Protein AF-A0A7Y9N3B3-F1 (afdb_monomer_lite)

Foldseek 3Di:
DDDDDDDDPVVQVVLCVVCVVVVHDSVVSVVVVVVVVVVVVLVVVLVVVVVPDDPVVQDDDDDQFPQGPSRCVSPVWKGWHWDKDLDDPPDLLFQWQADQQLDPHTITTNLVDTDMDTPVVVPGGNGDGDPVSVVSSVVSNCVVVVD

Sequence (147 aa):
MTTTIKVSDDLRDRLKEQAARDGLTLGAHLAHLADAEDRRRRLQSLKHAIERTAAADKQSHAAEAVASAGYLDAVTTLAIVLPITTTDRGWPNHVVVDGPSGLDRPSWIMTEQPRTLSRDRLTGTAGEVTEECLASVRVWLGDFLEL

Structure (mmCIF, N/CA/C/O backbone):
data_AF-A0A7Y9N3B3-F1
#
_entry.id   AF-A0A7Y9N3B3-F1
#
loop_
_atom_site.group_PDB
_atom_site.id
_atom_site.type_symbol
_atom_site.label_atom_id
_atom_site.label_alt_id
_atom_site.label_comp_id
_atom_site.label_asym_id
_atom_site.label_entity_id
_atom_site.label_seq_id
_atom_site.pdbx_PDB_ins_code
_atom_site.Cartn_x
_atom_site.Cartn_y
_atom_site.Cartn_z
_atom_site.occupancy
_atom_site.B_iso_or_equiv
_atom_site.auth_seq_id
_atom_site.auth_comp_id
_atom_site.auth_asym_id
_atom_site.auth_atom_id
_atom_site.pdbx_PDB_model_num
ATOM 1 N N . MET A 1 1 ? -11.326 -24.609 -27.298 1.00 55.56 1 MET A N 1
ATOM 2 C CA .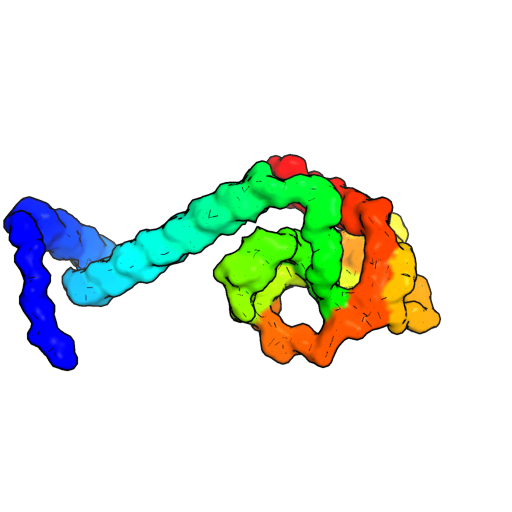 MET A 1 1 ? -11.661 -24.372 -28.720 1.00 55.56 1 MET A CA 1
ATOM 3 C C . MET A 1 1 ? -10.549 -23.543 -29.336 1.00 55.56 1 MET A C 1
ATOM 5 O O . MET A 1 1 ? -10.061 -22.652 -28.655 1.00 55.56 1 MET A O 1
ATOM 9 N N . THR A 1 2 ? -10.136 -23.835 -30.569 1.00 73.94 2 THR A N 1
ATOM 10 C CA . THR A 1 2 ? -9.068 -23.090 -31.259 1.00 73.94 2 THR A CA 1
ATOM 11 C C . THR A 1 2 ? -9.698 -22.192 -32.315 1.00 73.94 2 THR A C 1
ATOM 13 O O . THR A 1 2 ? -10.430 -22.680 -33.172 1.00 73.94 2 THR A O 1
ATOM 16 N N . THR A 1 3 ? -9.432 -20.891 -32.248 1.00 79.50 3 THR A N 1
ATOM 17 C CA . THR A 1 3 ? -9.964 -19.883 -33.176 1.00 79.50 3 THR A CA 1
ATOM 18 C C . THR A 1 3 ? -8.822 -19.209 -33.932 1.00 79.50 3 THR A C 1
ATOM 20 O O . THR A 1 3 ? -7.788 -18.895 -33.345 1.00 79.50 3 THR A O 1
ATOM 23 N N . THR A 1 4 ? -8.987 -18.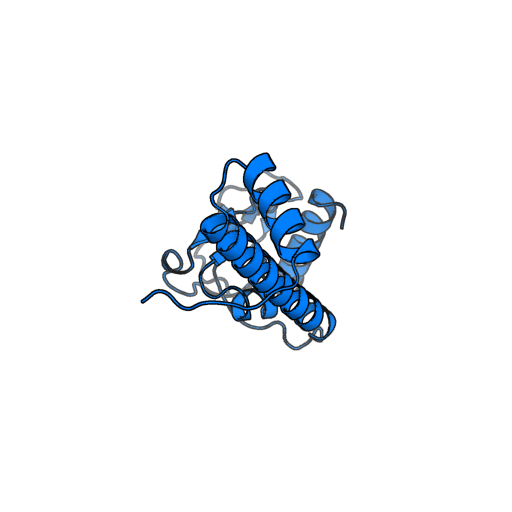984 -35.236 1.00 87.69 4 THR A N 1
ATOM 24 C CA . THR A 1 4 ? -7.969 -18.333 -36.075 1.00 87.69 4 THR A CA 1
ATOM 25 C C . THR A 1 4 ? -8.075 -16.812 -35.979 1.00 87.69 4 THR A C 1
ATOM 27 O O . THR A 1 4 ? -9.143 -16.251 -36.204 1.00 87.69 4 THR A O 1
ATOM 30 N N . ILE A 1 5 ? -6.952 -16.143 -35.710 1.00 86.69 5 ILE A N 1
ATOM 31 C CA . ILE A 1 5 ? -6.828 -14.679 -35.731 1.00 86.69 5 ILE A CA 1
ATOM 32 C C . ILE A 1 5 ? -6.071 -14.281 -37.003 1.00 86.69 5 ILE A C 1
ATOM 34 O O . ILE A 1 5 ? -5.024 -14.853 -37.310 1.00 86.69 5 ILE A O 1
ATOM 38 N N . LYS A 1 6 ? -6.598 -13.316 -37.764 1.00 93.88 6 LYS A N 1
ATOM 39 C CA . LYS A 1 6 ? -5.932 -12.759 -38.951 1.00 93.88 6 LYS A CA 1
ATOM 40 C C . LYS A 1 6 ? -5.016 -11.603 -38.545 1.00 93.88 6 LYS A C 1
ATOM 42 O O . LYS A 1 6 ? -5.461 -10.664 -37.898 1.00 93.88 6 LYS A O 1
ATOM 47 N N . VAL A 1 7 ? -3.761 -11.664 -38.974 1.00 94.44 7 VAL A N 1
ATOM 48 C CA . VAL A 1 7 ? -2.750 -10.604 -38.840 1.00 94.44 7 VAL A CA 1
ATOM 49 C C . VAL A 1 7 ? -1.962 -10.498 -40.147 1.00 94.44 7 VAL A C 1
ATOM 51 O O . VAL A 1 7 ? -2.037 -11.411 -40.972 1.00 94.44 7 VAL A O 1
ATOM 54 N N . SER A 1 8 ? -1.220 -9.406 -40.347 1.00 97.38 8 SER A N 1
ATOM 55 C CA . SER A 1 8 ? -0.269 -9.314 -41.460 1.00 97.38 8 SER A CA 1
ATOM 56 C C . SER A 1 8 ? 0.890 -10.298 -41.276 1.00 97.38 8 SER A C 1
ATOM 58 O O . SER A 1 8 ? 1.212 -10.687 -40.148 1.00 97.38 8 SER A O 1
ATOM 60 N N . ASP A 1 9 ? 1.528 -10.683 -42.382 1.00 96.19 9 ASP A N 1
ATOM 61 C CA . ASP A 1 9 ? 2.709 -11.550 -42.345 1.00 96.19 9 ASP A CA 1
ATOM 62 C C . ASP A 1 9 ? 3.842 -10.905 -41.532 1.00 96.19 9 ASP A C 1
ATOM 64 O O . ASP A 1 9 ? 4.363 -11.543 -40.620 1.00 96.19 9 ASP A O 1
ATOM 68 N N . ASP A 1 10 ? 4.097 -9.607 -41.730 1.00 97.06 10 ASP A N 1
ATOM 69 C CA . ASP A 1 10 ? 5.094 -8.846 -40.963 1.00 97.06 10 ASP A CA 1
ATOM 70 C C . ASP A 1 10 ? 4.847 -8.896 -39.448 1.00 97.06 10 ASP A C 1
ATOM 72 O O . ASP A 1 10 ? 5.773 -9.078 -38.653 1.00 97.06 10 ASP A O 1
ATOM 76 N N . LEU A 1 11 ? 3.585 -8.747 -39.020 1.00 96.06 11 LEU A N 1
ATOM 77 C CA . LEU A 1 11 ? 3.238 -8.796 -37.601 1.00 96.06 11 LEU A CA 1
ATOM 78 C C . LEU A 1 11 ? 3.426 -10.210 -37.046 1.00 96.06 11 LEU A C 1
ATOM 80 O O . LEU A 1 11 ? 3.981 -10.370 -35.959 1.00 96.06 11 LEU A O 1
ATOM 84 N N . ARG A 1 12 ? 2.996 -11.238 -37.786 1.00 95.25 12 ARG A N 1
ATOM 85 C CA . ARG A 1 12 ? 3.188 -12.638 -37.387 1.00 95.25 12 ARG A CA 1
ATOM 86 C C . ARG A 1 12 ? 4.669 -12.964 -37.222 1.00 95.25 12 ARG A C 1
ATOM 88 O O . ARG A 1 12 ? 5.034 -13.611 -36.243 1.00 95.25 12 ARG A O 1
ATOM 95 N N . ASP A 1 13 ? 5.499 -12.546 -38.166 1.00 97.06 13 ASP A N 1
ATOM 96 C CA . ASP A 1 13 ? 6.912 -12.911 -38.191 1.00 97.06 13 ASP A CA 1
ATOM 97 C C . ASP A 1 13 ? 7.672 -12.192 -37.070 1.00 97.06 13 ASP A C 1
ATOM 99 O O . ASP A 1 13 ? 8.392 -12.835 -36.304 1.00 97.06 13 ASP A O 1
ATOM 103 N N . ARG A 1 14 ? 7.361 -10.914 -36.822 1.00 97.56 14 ARG A N 1
ATOM 104 C CA . ARG A 1 14 ? 7.857 -10.189 -35.645 1.00 97.56 14 ARG A CA 1
AT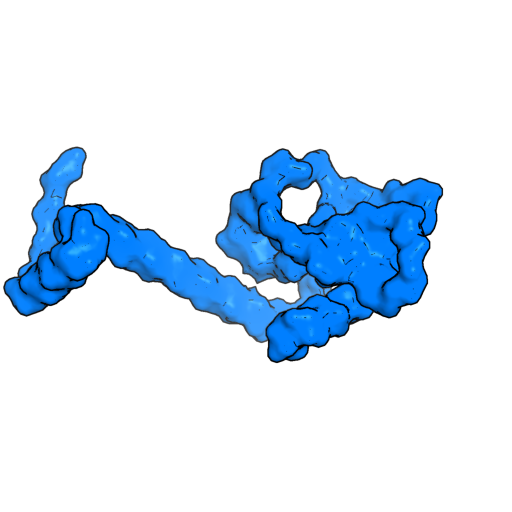OM 105 C C . ARG A 1 14 ? 7.429 -10.836 -34.323 1.00 97.56 14 ARG A C 1
ATOM 107 O O . ARG A 1 14 ? 8.235 -10.919 -33.399 1.00 97.56 14 ARG A O 1
ATOM 114 N N . LEU A 1 15 ? 6.181 -11.297 -34.203 1.00 96.00 15 LEU A N 1
ATOM 115 C CA . LEU A 1 15 ? 5.702 -11.986 -32.996 1.00 96.00 15 LEU A CA 1
ATOM 116 C C . LEU A 1 15 ? 6.395 -13.339 -32.790 1.00 96.00 15 LEU A C 1
ATOM 118 O O . LEU A 1 15 ? 6.680 -13.708 -31.653 1.00 96.00 15 LEU A O 1
ATOM 122 N N . LYS A 1 16 ? 6.696 -14.070 -33.870 1.00 95.81 16 LYS A N 1
ATOM 123 C CA . LYS A 1 16 ? 7.473 -15.316 -33.805 1.00 95.81 16 LYS A CA 1
ATOM 124 C C . LYS A 1 16 ? 8.903 -15.070 -33.348 1.00 95.81 16 LYS A C 1
ATOM 126 O O . LYS A 1 16 ? 9.395 -15.825 -32.517 1.00 95.81 16 LYS A O 1
ATOM 131 N N . GLU A 1 17 ? 9.555 -14.027 -33.855 1.00 97.56 17 GLU A N 1
ATOM 132 C CA . GLU A 1 17 ? 10.897 -13.663 -33.398 1.00 97.56 17 GLU A CA 1
ATOM 133 C C . GLU A 1 17 ? 10.913 -13.301 -31.913 1.00 97.56 17 GLU A C 1
ATOM 135 O O . GLU A 1 17 ? 11.803 -13.739 -31.193 1.00 97.56 17 GLU A O 1
ATOM 140 N N . GLN A 1 18 ? 9.933 -12.524 -31.441 1.00 97.06 18 GLN A N 1
ATOM 141 C CA . GLN A 1 18 ? 9.816 -12.201 -30.018 1.00 97.06 18 GLN A CA 1
ATOM 142 C C . GLN A 1 18 ? 9.614 -13.466 -29.174 1.00 97.06 18 GLN A C 1
ATOM 144 O O . GLN A 1 18 ? 10.374 -13.695 -28.240 1.00 97.06 18 GLN A O 1
ATOM 149 N N . ALA A 1 19 ? 8.675 -14.332 -29.566 1.00 95.81 19 ALA A N 1
ATOM 150 C CA . ALA A 1 19 ? 8.430 -15.594 -28.873 1.00 95.81 19 ALA A CA 1
ATOM 151 C C . ALA A 1 19 ? 9.694 -16.472 -28.812 1.00 95.81 19 ALA A C 1
ATOM 153 O O . ALA A 1 19 ? 9.997 -17.046 -27.771 1.00 95.81 19 ALA A O 1
ATOM 154 N N . ALA A 1 20 ? 10.467 -16.534 -29.903 1.00 96.19 20 ALA A N 1
ATOM 155 C CA . ALA A 1 20 ? 11.716 -17.288 -29.954 1.00 96.19 20 ALA A CA 1
ATOM 156 C C . ALA A 1 20 ? 12.794 -16.721 -29.016 1.00 96.19 20 ALA A C 1
ATOM 158 O O . ALA A 1 20 ? 13.488 -17.500 -28.366 1.00 96.19 20 ALA A O 1
ATOM 159 N N . ARG A 1 21 ? 12.921 -15.388 -28.914 1.00 95.06 21 ARG A N 1
ATOM 160 C CA . ARG A 1 21 ? 13.853 -14.738 -27.970 1.00 95.06 21 ARG A CA 1
ATOM 161 C C . ARG A 1 21 ? 13.527 -15.091 -26.522 1.00 95.06 21 ARG A C 1
ATOM 163 O O . ARG A 1 21 ? 14.443 -15.322 -25.741 1.00 95.06 21 ARG A O 1
ATOM 170 N N . ASP A 1 22 ? 12.240 -15.189 -26.205 1.00 88.81 22 ASP A N 1
ATOM 171 C CA . ASP A 1 22 ? 11.754 -15.454 -24.849 1.00 88.81 22 ASP A CA 1
ATOM 172 C C . ASP A 1 22 ? 11.593 -16.962 -24.558 1.00 88.81 22 ASP A C 1
ATOM 174 O O . ASP A 1 22 ? 11.173 -17.351 -23.469 1.00 88.81 22 ASP A O 1
ATOM 178 N N . GLY A 1 23 ? 11.925 -17.836 -25.521 1.00 95.19 23 GLY A N 1
ATOM 179 C CA . GLY A 1 23 ? 11.792 -19.291 -25.386 1.00 95.19 23 GLY A CA 1
ATOM 180 C C . GLY A 1 23 ? 10.340 -19.780 -25.300 1.00 95.19 23 GLY A C 1
ATOM 181 O O . GLY A 1 23 ? 10.075 -20.859 -24.769 1.00 95.19 23 GLY A O 1
ATOM 182 N N . LEU A 1 24 ? 9.389 -18.994 -25.804 1.00 93.06 24 LEU A N 1
ATOM 183 C CA . LEU A 1 24 ? 7.955 -19.248 -25.729 1.00 93.06 24 LEU A CA 1
ATOM 184 C C . LEU A 1 24 ? 7.388 -19.745 -27.062 1.00 93.06 24 LEU A C 1
ATOM 186 O O . LEU A 1 24 ? 7.881 -19.455 -28.151 1.00 93.06 24 LEU A O 1
ATOM 190 N N . THR A 1 25 ? 6.267 -20.462 -26.984 1.00 95.94 25 THR A N 1
ATOM 191 C CA . THR A 1 25 ? 5.432 -20.682 -28.172 1.00 95.94 25 THR A CA 1
ATOM 192 C C . THR A 1 25 ? 4.740 -19.376 -28.565 1.00 95.94 25 THR A C 1
ATOM 194 O O . THR A 1 25 ? 4.457 -18.539 -27.710 1.00 95.94 25 THR A O 1
ATOM 197 N N . LEU A 1 26 ? 4.391 -19.212 -29.846 1.00 93.44 26 LEU A N 1
ATOM 198 C CA . LEU A 1 26 ? 3.685 -18.011 -30.317 1.00 93.44 26 LEU A CA 1
ATOM 199 C C . LEU A 1 26 ? 2.386 -17.749 -29.532 1.00 93.44 26 LEU A C 1
ATOM 201 O O . LEU A 1 26 ? 2.078 -16.606 -29.216 1.00 93.44 26 LEU A O 1
ATOM 205 N N . GLY A 1 27 ? 1.642 -18.805 -29.186 1.00 91.12 27 GLY A N 1
ATOM 206 C CA . GLY A 1 27 ? 0.431 -18.688 -28.371 1.00 91.12 27 GLY A CA 1
ATOM 207 C C . GLY A 1 27 ? 0.716 -18.227 -26.939 1.00 91.12 27 GLY A C 1
ATOM 208 O O . GLY A 1 27 ? 0.029 -17.341 -26.442 1.00 91.12 27 GLY A O 1
ATOM 209 N N . ALA A 1 28 ? 1.753 -18.775 -26.297 1.00 90.56 28 ALA A N 1
ATOM 210 C CA . ALA A 1 28 ? 2.165 -18.355 -24.957 1.00 90.56 28 ALA A CA 1
ATOM 211 C C . ALA A 1 28 ? 2.677 -16.906 -24.941 1.00 90.56 28 ALA A C 1
ATOM 213 O O . ALA A 1 28 ? 2.363 -16.154 -24.024 1.00 90.56 28 ALA A O 1
ATOM 214 N N . HIS A 1 29 ? 3.398 -16.493 -25.985 1.00 94.56 29 HIS A N 1
ATOM 215 C CA . HIS A 1 29 ? 3.849 -15.113 -26.150 1.00 94.56 29 HIS A CA 1
ATOM 216 C C . HIS A 1 29 ? 2.683 -14.141 -26.332 1.00 94.56 29 HIS A C 1
ATOM 218 O O . HIS A 1 29 ? 2.636 -13.091 -25.701 1.00 94.56 29 HIS A O 1
ATOM 224 N N . LEU A 1 30 ? 1.692 -14.504 -27.150 1.00 93.25 30 LEU A N 1
ATOM 225 C CA . LEU A 1 30 ? 0.479 -13.703 -27.324 1.00 93.25 30 LEU A CA 1
ATOM 226 C C . LEU A 1 30 ? -0.310 -13.556 -26.018 1.00 93.25 30 LEU A C 1
ATOM 228 O O . LEU A 1 30 ? -0.768 -12.456 -25.717 1.00 93.25 30 LEU A O 1
ATOM 232 N N . ALA A 1 31 ? -0.436 -14.632 -25.235 1.00 89.00 31 ALA A N 1
ATOM 233 C CA . ALA A 1 31 ? -1.048 -14.570 -23.909 1.00 89.00 31 ALA A CA 1
ATOM 234 C C . ALA A 1 31 ? -0.256 -13.644 -22.972 1.00 89.00 31 ALA A C 1
ATOM 236 O O . ALA A 1 31 ? -0.835 -12.768 -22.338 1.00 89.00 31 ALA A O 1
ATOM 237 N N . HIS A 1 32 ? 1.074 -13.762 -22.967 1.00 84.69 32 HIS A N 1
ATOM 238 C CA . HIS A 1 32 ? 1.946 -12.898 -22.176 1.00 84.69 32 HIS A CA 1
ATOM 239 C C . HIS A 1 32 ? 1.804 -11.413 -22.547 1.00 84.69 32 HIS A C 1
ATOM 241 O O . HIS A 1 32 ? 1.692 -10.561 -21.665 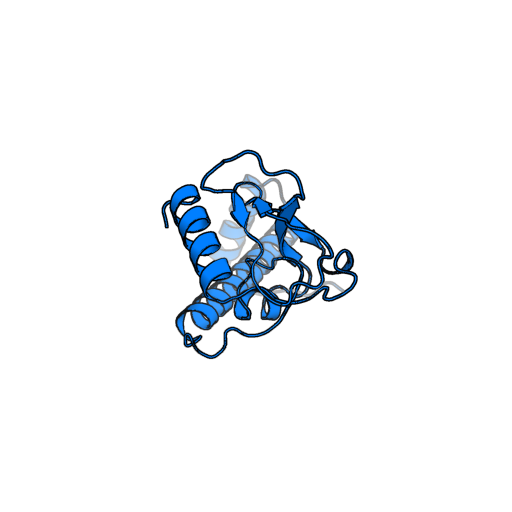1.00 84.69 32 HIS A O 1
ATOM 247 N N . LEU A 1 33 ? 1.763 -11.092 -23.844 1.00 90.06 33 LEU A N 1
ATOM 248 C CA . LEU A 1 33 ? 1.553 -9.726 -24.326 1.00 90.06 33 LEU A CA 1
ATOM 249 C C . LEU A 1 33 ? 0.171 -9.182 -23.944 1.00 90.06 33 LEU A C 1
ATOM 251 O O . LEU A 1 33 ? 0.070 -8.012 -23.572 1.00 90.06 33 LEU A O 1
ATOM 255 N N . ALA A 1 34 ? -0.875 -10.010 -24.012 1.00 83.56 34 ALA A N 1
ATOM 256 C CA . ALA A 1 34 ? -2.220 -9.627 -23.590 1.00 83.56 34 ALA A CA 1
ATOM 257 C C . ALA A 1 34 ? -2.262 -9.318 -22.083 1.00 83.56 34 ALA A C 1
ATOM 259 O O . ALA A 1 34 ? -2.678 -8.228 -21.690 1.00 83.56 34 ALA A O 1
ATOM 260 N N . ASP A 1 35 ? -1.715 -10.208 -21.250 1.00 74.12 35 ASP A N 1
ATOM 261 C CA . ASP A 1 35 ? -1.640 -10.016 -19.798 1.00 74.12 35 ASP A CA 1
ATOM 262 C C . ASP A 1 35 ? -0.824 -8.769 -19.415 1.00 74.12 35 ASP A C 1
ATOM 264 O O . ASP A 1 35 ? -1.155 -8.051 -18.461 1.00 74.12 35 ASP A O 1
ATOM 268 N N . ALA A 1 36 ? 0.265 -8.505 -20.143 1.00 72.94 36 ALA A N 1
ATOM 269 C CA . ALA A 1 36 ? 1.111 -7.336 -19.937 1.00 72.94 36 ALA A CA 1
ATOM 270 C C . ALA A 1 36 ? 0.379 -6.032 -20.294 1.00 72.94 36 ALA A C 1
ATOM 272 O O . ALA A 1 36 ? 0.442 -5.065 -19.531 1.00 72.94 36 ALA A O 1
ATOM 273 N N . GLU A 1 37 ? -0.350 -6.006 -21.410 1.00 87.62 37 GLU A N 1
ATOM 274 C CA . GLU A 1 37 ? -1.153 -4.856 -21.835 1.00 87.62 37 GLU A CA 1
ATOM 275 C C . GLU A 1 37 ? -2.313 -4.582 -20.865 1.00 87.62 37 GLU A C 1
ATOM 277 O O . GLU A 1 37 ? -2.524 -3.434 -20.463 1.00 87.62 37 GLU A O 1
ATOM 282 N N . ASP A 1 38 ? -3.002 -5.623 -20.396 1.00 72.38 38 ASP A N 1
ATOM 283 C CA . ASP A 1 38 ? -4.061 -5.501 -19.388 1.00 72.38 38 ASP A CA 1
ATOM 284 C C . ASP A 1 38 ? -3.521 -4.987 -18.051 1.00 72.38 38 ASP A C 1
ATOM 286 O O . ASP A 1 38 ? -4.145 -4.162 -17.373 1.00 72.38 38 ASP A O 1
ATOM 290 N N . ARG A 1 39 ? -2.330 -5.442 -17.644 1.00 66.69 39 ARG A N 1
ATOM 291 C CA . ARG A 1 39 ? -1.639 -4.914 -16.460 1.00 66.69 39 ARG A CA 1
ATOM 292 C C . ARG A 1 39 ? -1.274 -3.443 -16.641 1.00 66.69 39 ARG A C 1
ATOM 294 O O . ARG A 1 39 ? -1.522 -2.643 -15.740 1.00 66.69 39 ARG A O 1
ATOM 301 N N . ARG A 1 40 ? -0.729 -3.072 -17.802 1.00 75.50 40 ARG A N 1
ATOM 302 C CA . ARG A 1 40 ? -0.349 -1.691 -18.126 1.00 75.50 40 ARG A CA 1
ATOM 303 C C . ARG A 1 40 ? -1.555 -0.752 -18.079 1.00 75.50 40 ARG A C 1
ATOM 305 O O . ARG A 1 40 ? -1.457 0.326 -17.498 1.00 75.50 40 ARG A O 1
ATOM 312 N N . ARG A 1 41 ? -2.702 -1.175 -18.622 1.00 72.94 41 ARG A N 1
ATOM 313 C CA . ARG A 1 41 ? -3.964 -0.417 -18.571 1.00 72.94 41 ARG A CA 1
ATOM 314 C C . ARG A 1 41 ? -4.447 -0.202 -17.146 1.00 72.94 41 ARG A C 1
ATOM 316 O O . ARG A 1 41 ? -4.747 0.931 -16.784 1.00 72.94 41 ARG A O 1
ATOM 323 N N . ARG A 1 42 ? -4.449 -1.252 -16.318 1.00 71.12 42 ARG A N 1
ATOM 324 C CA . ARG A 1 42 ? -4.825 -1.140 -14.900 1.00 71.12 42 ARG A CA 1
ATOM 325 C C . ARG A 1 42 ? -3.938 -0.150 -14.144 1.00 71.12 42 ARG A C 1
ATOM 327 O O . ARG A 1 42 ? -4.457 0.699 -13.426 1.00 71.12 42 ARG A O 1
ATOM 334 N N . LEU A 1 43 ? -2.620 -0.206 -14.353 1.00 64.25 43 LEU A N 1
ATOM 335 C CA . LEU A 1 43 ? -1.674 0.740 -13.748 1.00 64.25 43 LEU A CA 1
ATOM 336 C C . LEU A 1 43 ? -1.914 2.183 -14.211 1.00 64.25 43 LEU A C 1
ATOM 338 O O . LEU A 1 43 ? -1.854 3.107 -13.405 1.00 64.25 43 LEU A O 1
ATOM 342 N N . GLN A 1 44 ? -2.223 2.388 -15.491 1.00 69.12 44 GLN A N 1
ATOM 343 C CA . GLN A 1 44 ? -2.526 3.714 -16.024 1.00 69.12 44 GLN A CA 1
ATOM 344 C C . GLN A 1 44 ? -3.833 4.284 -15.451 1.00 69.12 44 GLN A C 1
ATOM 346 O O . GLN A 1 44 ? -3.875 5.448 -15.056 1.00 69.12 44 GLN A O 1
ATOM 351 N N . SER A 1 45 ? -4.885 3.468 -15.356 1.00 63.03 45 SER A N 1
ATOM 352 C CA . SER A 1 45 ? -6.143 3.859 -14.712 1.00 63.03 45 SER A CA 1
ATOM 353 C C . SER A 1 45 ? -5.947 4.206 -13.237 1.00 63.03 45 SER A C 1
ATOM 355 O O . SER A 1 45 ? -6.491 5.208 -12.781 1.00 63.03 45 SER A O 1
ATOM 357 N N . LEU A 1 46 ? -5.126 3.435 -12.515 1.00 58.09 46 LEU A N 1
ATOM 358 C CA . LEU A 1 46 ? -4.750 3.729 -11.132 1.00 58.09 46 LEU A CA 1
ATOM 359 C C . LEU A 1 46 ? -4.034 5.078 -11.016 1.00 58.09 46 LEU A C 1
ATOM 361 O O . LEU A 1 46 ? -4.408 5.896 -10.179 1.00 58.09 46 LEU A O 1
ATOM 365 N N . LYS A 1 47 ? -3.040 5.333 -11.874 1.00 58.59 47 LYS A N 1
ATOM 366 C CA . LYS A 1 47 ? -2.314 6.608 -11.895 1.00 58.59 47 LYS A CA 1
ATOM 367 C C . LYS A 1 47 ? -3.279 7.786 -12.066 1.00 58.59 47 LYS A C 1
ATOM 369 O O . LYS A 1 47 ? -3.252 8.717 -11.270 1.00 58.59 47 LYS A O 1
ATOM 374 N N . HIS A 1 48 ? -4.200 7.690 -13.024 1.00 59.81 48 HIS A N 1
ATOM 375 C CA . HIS A 1 48 ? -5.224 8.713 -13.247 1.00 59.81 48 HIS A CA 1
ATOM 376 C C . HIS A 1 48 ? -6.278 8.811 -12.137 1.00 59.81 48 HIS A C 1
ATOM 378 O O . HIS A 1 48 ? -6.912 9.854 -11.990 1.00 59.81 48 HIS A O 1
ATOM 384 N N . ALA A 1 49 ? -6.536 7.744 -11.382 1.00 56.44 49 ALA A N 1
ATOM 385 C CA . ALA A 1 49 ? -7.395 7.815 -10.205 1.00 56.44 49 ALA A CA 1
ATOM 386 C C . ALA A 1 49 ? -6.691 8.592 -9.086 1.00 56.44 49 ALA A C 1
ATOM 388 O O . ALA A 1 49 ? -7.255 9.559 -8.591 1.00 56.44 49 ALA A O 1
ATOM 389 N N . ILE A 1 50 ? -5.433 8.246 -8.786 1.00 50.38 50 ILE A N 1
ATOM 390 C CA . ILE A 1 50 ? -4.599 8.920 -7.779 1.00 50.38 50 ILE A CA 1
ATOM 391 C C . ILE A 1 50 ? -4.437 10.411 -8.094 1.00 50.38 50 ILE A C 1
ATOM 393 O O . ILE A 1 50 ? -4.612 11.236 -7.206 1.00 50.38 50 ILE A O 1
ATOM 397 N N . GLU A 1 51 ? -4.154 10.763 -9.351 1.00 55.44 51 GLU A N 1
ATOM 398 C CA . GLU A 1 51 ? -4.017 12.161 -9.793 1.00 55.44 51 GLU A CA 1
ATOM 399 C C . GLU A 1 51 ? -5.305 12.983 -9.606 1.00 55.44 51 GLU A C 1
ATOM 401 O O . GLU A 1 51 ? -5.240 14.204 -9.491 1.00 55.44 51 GLU A O 1
ATOM 406 N N . ARG A 1 52 ? -6.478 12.333 -9.588 1.00 49.91 52 ARG A N 1
ATOM 407 C CA . ARG A 1 52 ? -7.790 12.993 -9.484 1.00 49.91 52 ARG A CA 1
ATOM 408 C C . ARG A 1 52 ? -8.398 12.960 -8.082 1.00 49.91 52 ARG A C 1
ATOM 410 O O . ARG A 1 52 ? -9.376 13.666 -7.857 1.00 49.91 52 ARG A O 1
ATOM 417 N N . THR A 1 53 ? -7.874 12.156 -7.158 1.00 37.94 53 THR A N 1
ATOM 418 C CA . THR A 1 53 ? -8.398 12.073 -5.788 1.00 37.94 53 THR A CA 1
ATOM 419 C C . THR A 1 53 ? -8.025 13.338 -5.008 1.00 37.94 53 THR A C 1
ATOM 421 O O . THR A 1 53 ? -6.851 13.583 -4.727 1.00 37.94 53 THR A O 1
ATOM 424 N N . ALA A 1 54 ? -9.026 14.148 -4.650 1.00 47.34 54 ALA A N 1
ATOM 425 C CA . ALA A 1 54 ? -8.842 15.331 -3.816 1.00 47.34 54 ALA A CA 1
ATOM 426 C C . ALA A 1 54 ? -8.474 14.931 -2.378 1.00 47.34 54 ALA A C 1
ATOM 428 O O . ALA A 1 54 ? -8.848 13.866 -1.890 1.00 47.34 54 ALA A O 1
ATOM 429 N N . ALA A 1 55 ? -7.762 15.811 -1.666 1.00 41.84 55 ALA A N 1
ATOM 430 C CA . ALA A 1 55 ? -7.285 15.555 -0.305 1.00 41.84 55 ALA A CA 1
ATOM 431 C C . ALA A 1 55 ? -8.388 15.186 0.711 1.00 41.84 55 ALA A C 1
ATOM 433 O O . ALA A 1 55 ? -8.055 14.601 1.737 1.00 41.84 55 ALA A O 1
ATOM 434 N N . ALA A 1 56 ? -9.657 15.488 0.411 1.00 36.69 56 ALA A N 1
ATOM 435 C CA . ALA A 1 56 ? -10.817 15.243 1.265 1.00 36.69 56 ALA A CA 1
ATOM 436 C C . ALA A 1 56 ? -11.435 13.831 1.141 1.00 36.69 56 ALA A C 1
ATOM 438 O O . ALA A 1 56 ? -12.189 13.439 2.022 1.00 36.69 56 ALA A O 1
ATOM 439 N N . ASP A 1 57 ? -11.091 13.035 0.120 1.00 42.47 57 ASP A N 1
ATOM 440 C CA . ASP A 1 57 ? -11.691 11.701 -0.105 1.00 42.47 57 ASP A CA 1
ATOM 441 C C . ASP A 1 57 ? -10.916 10.558 0.600 1.00 42.47 57 ASP A C 1
ATOM 443 O O . ASP A 1 57 ? -11.014 9.386 0.238 1.00 42.47 57 ASP A O 1
ATOM 447 N N . LYS A 1 58 ? -10.077 10.888 1.592 1.00 43.62 58 LYS A N 1
ATOM 448 C CA . LYS A 1 58 ? -9.051 10.003 2.182 1.00 43.62 58 LYS A CA 1
ATOM 449 C C . LYS A 1 58 ? -9.530 9.131 3.355 1.00 43.62 58 LYS A C 1
ATOM 451 O O . LYS A 1 58 ? -8.736 8.885 4.262 1.00 43.62 58 LYS A O 1
ATOM 456 N N . GLN A 1 59 ? -10.771 8.643 3.372 1.00 41.44 59 GLN A N 1
ATOM 457 C CA . GLN A 1 59 ? -11.266 7.883 4.531 1.00 41.44 59 GLN A CA 1
ATOM 458 C C . GLN A 1 59 ? -11.581 6.405 4.283 1.00 41.44 59 GLN A C 1
ATOM 460 O O . GLN A 1 59 ? -12.184 6.023 3.285 1.00 41.44 59 GLN A O 1
ATOM 465 N N . SER A 1 60 ? -11.170 5.631 5.295 1.00 39.44 60 SER A N 1
ATOM 466 C CA . SER A 1 60 ? -11.357 4.203 5.575 1.00 39.44 60 SER A CA 1
ATOM 467 C C . SER A 1 60 ? -10.467 3.205 4.818 1.00 39.44 60 SER A C 1
ATOM 469 O O . SER A 1 60 ? -10.603 3.005 3.620 1.00 39.44 60 SER A O 1
ATOM 471 N N . HIS A 1 61 ? -9.565 2.534 5.556 1.00 33.59 61 HIS A N 1
ATOM 472 C CA . HIS A 1 61 ? -9.600 1.083 5.848 1.00 33.59 61 HIS A CA 1
ATOM 473 C C . HIS A 1 61 ? -8.360 0.647 6.664 1.00 33.59 61 HIS A C 1
ATOM 475 O O . HIS A 1 61 ? -7.231 1.010 6.334 1.00 33.59 61 HIS A O 1
ATOM 481 N N . ALA A 1 62 ? -8.556 -0.155 7.723 1.00 35.47 62 ALA A N 1
ATOM 482 C CA . ALA A 1 62 ? -7.490 -0.499 8.666 1.00 35.47 62 ALA A CA 1
ATOM 483 C C . ALA A 1 62 ? -6.866 -1.876 8.423 1.00 35.47 62 ALA A C 1
ATOM 485 O O . ALA A 1 62 ? -7.458 -2.920 8.678 1.00 35.47 62 ALA A O 1
ATOM 486 N N . ALA A 1 63 ? -5.619 -1.809 7.983 1.00 37.78 63 ALA A N 1
ATOM 487 C CA . ALA A 1 63 ? -4.468 -2.570 8.450 1.00 37.78 63 ALA A CA 1
ATOM 488 C C . ALA A 1 63 ? -3.276 -1.847 7.820 1.00 37.78 63 ALA A C 1
ATOM 490 O O . ALA A 1 63 ? -2.793 -2.287 6.788 1.00 37.78 63 ALA A O 1
ATOM 491 N N . GLU A 1 64 ? -2.955 -0.646 8.318 1.00 45.84 64 GLU A N 1
ATOM 492 C CA . GLU A 1 64 ? -1.953 0.267 7.737 1.00 45.84 64 GLU A CA 1
ATOM 493 C C . GLU A 1 64 ? -1.833 0.190 6.214 1.00 45.84 64 GLU A C 1
ATOM 495 O O . GLU A 1 64 ? -0.744 0.022 5.680 1.00 45.84 64 GLU A O 1
ATOM 500 N N . ALA A 1 65 ? -2.951 0.277 5.490 1.00 48.75 65 ALA A N 1
ATOM 501 C CA . ALA A 1 65 ? -2.888 0.333 4.045 1.00 48.75 65 ALA A CA 1
ATOM 502 C C . ALA A 1 65 ? -2.194 1.649 3.656 1.00 48.75 65 ALA A C 1
ATOM 504 O O . ALA A 1 65 ? -2.794 2.718 3.671 1.00 48.75 65 ALA A O 1
ATOM 505 N N . VAL A 1 66 ? -0.913 1.573 3.294 1.00 53.81 66 VAL A N 1
ATOM 506 C CA . VAL A 1 66 ? -0.204 2.649 2.577 1.00 53.81 66 VAL A CA 1
ATOM 507 C C . VAL A 1 66 ? -0.756 2.771 1.152 1.00 53.81 66 VAL A C 1
ATOM 509 O O . VAL A 1 66 ? -0.572 3.775 0.464 1.00 53.81 66 VAL A O 1
ATOM 512 N N . ALA A 1 67 ? -1.474 1.742 0.704 1.00 55.72 67 ALA A N 1
ATOM 513 C CA . ALA A 1 67 ? -2.283 1.779 -0.493 1.00 55.72 67 ALA A CA 1
ATOM 514 C C . ALA A 1 67 ? -3.341 2.891 -0.405 1.00 55.72 67 ALA A C 1
ATOM 516 O O . ALA A 1 67 ? -4.197 2.893 0.476 1.00 55.72 67 ALA A O 1
ATOM 517 N N . SER A 1 68 ? -3.302 3.826 -1.357 1.00 59.47 68 SER A N 1
ATOM 518 C CA . SER A 1 68 ? -4.368 4.813 -1.528 1.00 59.47 68 SER A CA 1
ATOM 519 C C . SER A 1 68 ? -5.719 4.123 -1.755 1.00 59.47 68 SER A C 1
ATOM 521 O O . SER A 1 68 ? -5.766 2.997 -2.254 1.00 59.47 68 SER A O 1
ATOM 523 N N . ALA A 1 69 ? -6.827 4.812 -1.465 1.00 59.84 69 ALA A N 1
ATOM 524 C CA . ALA A 1 69 ? -8.169 4.307 -1.773 1.00 59.84 69 ALA A CA 1
ATOM 525 C C . ALA A 1 69 ? -8.277 3.847 -3.243 1.00 59.84 69 ALA A C 1
ATOM 527 O O . ALA A 1 69 ? -8.747 2.748 -3.520 1.00 59.84 69 ALA A O 1
ATOM 528 N N . GLY A 1 70 ? -7.695 4.613 -4.176 1.00 56.78 70 GLY A N 1
ATOM 529 C CA . GLY A 1 70 ? -7.603 4.226 -5.587 1.00 56.78 70 GLY A CA 1
ATOM 530 C C . GLY A 1 70 ? -6.805 2.938 -5.845 1.00 56.78 70 GLY A C 1
ATOM 531 O O . GLY A 1 70 ? -7.169 2.171 -6.735 1.00 56.78 70 GLY A O 1
ATOM 532 N N . TYR A 1 71 ? -5.747 2.658 -5.072 1.00 57.91 71 TYR A N 1
ATOM 533 C CA . TYR A 1 71 ? -5.022 1.383 -5.151 1.00 57.91 71 TYR A CA 1
ATOM 534 C C . TYR A 1 71 ? -5.894 0.225 -4.677 1.00 57.91 71 TYR A C 1
ATOM 536 O O . TYR A 1 71 ? -5.925 -0.802 -5.343 1.00 57.91 71 TYR A O 1
ATOM 544 N N . LEU A 1 72 ? -6.607 0.370 -3.559 1.00 61.22 72 LEU A N 1
ATOM 545 C CA . LEU A 1 72 ? -7.460 -0.700 -3.030 1.00 61.22 72 LEU A CA 1
ATOM 546 C C . LEU A 1 72 ? -8.683 -0.981 -3.918 1.00 61.22 72 LEU A C 1
ATOM 548 O O . LEU A 1 72 ? -9.135 -2.128 -3.969 1.00 61.22 72 LEU A O 1
ATOM 552 N N . ASP A 1 73 ? -9.171 0.025 -4.647 1.00 65.31 73 ASP A N 1
ATOM 553 C CA . ASP A 1 73 ? -10.212 -0.129 -5.671 1.00 65.31 73 ASP A CA 1
ATOM 554 C C . ASP A 1 73 ? -9.691 -0.862 -6.917 1.00 65.31 73 ASP A C 1
ATOM 556 O O . ASP A 1 73 ? -10.348 -1.756 -7.451 1.00 65.31 73 ASP A O 1
ATOM 560 N N . ALA A 1 74 ? -8.487 -0.519 -7.385 1.00 59.69 74 ALA A N 1
ATOM 561 C CA . ALA A 1 74 ? -7.902 -1.115 -8.587 1.00 59.69 74 ALA A CA 1
ATOM 562 C C . ALA A 1 74 ? -7.262 -2.496 -8.339 1.00 59.69 74 ALA A C 1
ATOM 564 O O . ALA A 1 74 ? -7.230 -3.348 -9.233 1.00 59.69 74 ALA A O 1
ATOM 565 N N . VAL A 1 75 ? -6.721 -2.717 -7.140 1.00 68.19 75 VAL A N 1
ATOM 566 C CA . VAL A 1 75 ? -6.005 -3.926 -6.724 1.00 68.19 75 VAL A CA 1
ATOM 567 C C . VAL A 1 75 ? -6.846 -4.648 -5.678 1.00 68.19 75 VAL A C 1
ATOM 569 O O . VAL A 1 75 ? -6.695 -4.510 -4.464 1.00 68.19 75 VAL A O 1
ATOM 572 N N . THR A 1 76 ? -7.768 -5.462 -6.178 1.00 74.31 76 THR A N 1
ATOM 573 C CA . THR A 1 76 ? -8.799 -6.103 -5.356 1.00 74.31 76 THR A CA 1
ATOM 574 C C . THR A 1 76 ? -8.293 -7.271 -4.507 1.00 74.31 76 THR A C 1
ATOM 576 O O . THR A 1 76 ? -9.007 -7.711 -3.613 1.00 74.31 76 THR A O 1
ATOM 579 N N . THR A 1 77 ? -7.065 -7.756 -4.732 1.00 76.25 77 THR A N 1
ATOM 580 C CA . THR A 1 77 ? -6.512 -8.951 -4.062 1.00 76.25 77 THR A CA 1
ATOM 581 C C . THR A 1 77 ? -5.337 -8.677 -3.123 1.00 76.25 77 THR A C 1
ATOM 583 O O . THR A 1 77 ? -5.038 -9.514 -2.274 1.00 76.25 77 THR A O 1
ATOM 586 N N . LEU A 1 78 ? -4.648 -7.539 -3.252 1.00 79.69 78 LEU A N 1
ATOM 587 C CA . LEU A 1 78 ? -3.430 -7.228 -2.493 1.00 79.69 78 LEU A CA 1
ATOM 588 C C . LEU A 1 78 ? -3.562 -5.900 -1.750 1.00 79.69 78 LEU A C 1
ATOM 590 O O . LEU A 1 78 ? -4.258 -4.993 -2.199 1.00 79.69 78 LEU A O 1
ATOM 594 N N . ALA A 1 79 ? -2.848 -5.788 -0.636 1.00 77.44 79 ALA A N 1
ATOM 595 C CA . ALA A 1 79 ? -2.662 -4.546 0.098 1.00 77.44 79 ALA A CA 1
ATOM 596 C C . ALA A 1 79 ? -1.175 -4.354 0.423 1.00 77.44 79 ALA A C 1
ATOM 598 O O . ALA A 1 79 ? -0.476 -5.319 0.745 1.00 77.44 79 ALA A O 1
ATOM 599 N N . ILE A 1 80 ? -0.706 -3.108 0.338 1.00 83.06 80 ILE A N 1
ATOM 600 C CA . ILE A 1 80 ? 0.598 -2.700 0.869 1.00 83.06 80 ILE A CA 1
ATOM 601 C C . ILE A 1 80 ? 0.356 -2.183 2.276 1.00 83.06 80 ILE A C 1
ATOM 603 O O . ILE A 1 80 ? -0.388 -1.216 2.442 1.00 83.06 80 ILE A O 1
ATOM 607 N N . VAL A 1 81 ? 0.974 -2.838 3.253 1.00 82.44 81 VAL A N 1
ATOM 608 C CA . VAL A 1 81 ? 0.801 -2.553 4.673 1.00 82.44 81 VAL A CA 1
ATOM 609 C C . VAL A 1 81 ? 2.113 -2.184 5.347 1.00 82.44 81 VAL A C 1
ATOM 611 O O . VAL A 1 81 ? 3.173 -2.654 4.923 1.00 82.44 81 VAL A O 1
ATOM 614 N N . LEU A 1 82 ? 2.042 -1.402 6.420 1.00 88.81 82 LEU A N 1
ATOM 615 C CA . LEU A 1 82 ? 3.136 -1.262 7.377 1.00 88.81 82 LEU A CA 1
ATOM 616 C C . LEU A 1 82 ? 2.859 -2.136 8.621 1.00 88.81 82 LEU A C 1
ATOM 618 O O . LEU A 1 82 ? 1.703 -2.451 8.914 1.00 88.81 82 LEU A O 1
ATOM 622 N N . PRO A 1 83 ? 3.891 -2.682 9.285 1.00 85.62 83 PRO A N 1
ATOM 623 C CA . PRO A 1 83 ? 3.713 -3.395 10.539 1.00 85.62 83 PRO A CA 1
ATOM 624 C C . PRO A 1 83 ? 3.827 -2.455 11.741 1.00 85.62 83 PRO A C 1
ATOM 626 O O . PRO A 1 83 ? 4.709 -1.598 11.804 1.00 85.62 83 PRO A O 1
ATOM 629 N N . ILE A 1 84 ? 3.018 -2.742 12.759 1.00 87.00 84 ILE A N 1
ATOM 630 C CA . ILE A 1 84 ? 3.031 -2.059 14.052 1.00 87.00 84 ILE A CA 1
ATOM 631 C C . ILE A 1 84 ? 3.825 -2.879 15.075 1.00 87.00 84 ILE A C 1
ATOM 633 O O . ILE A 1 84 ? 3.738 -4.109 15.121 1.00 87.00 84 ILE A O 1
ATOM 637 N N . THR A 1 85 ? 4.587 -2.200 15.927 1.00 82.69 85 THR A N 1
ATOM 638 C CA . THR A 1 85 ? 5.304 -2.783 17.064 1.00 82.69 85 THR A CA 1
ATOM 639 C C . THR A 1 85 ? 4.925 -2.079 18.361 1.00 82.69 85 THR A C 1
ATOM 641 O O . THR A 1 85 ? 4.640 -0.891 18.372 1.00 82.69 85 THR A O 1
ATOM 644 N N . THR A 1 86 ? 4.957 -2.794 19.481 1.00 82.38 86 THR A N 1
ATOM 645 C CA . THR A 1 86 ? 4.781 -2.212 20.825 1.00 82.38 86 THR A CA 1
ATOM 646 C C . THR A 1 86 ? 6.124 -1.867 21.471 1.00 82.38 86 THR A C 1
ATOM 648 O O . THR A 1 86 ? 6.186 -1.533 22.650 1.00 82.38 86 THR A O 1
ATOM 651 N N . THR A 1 87 ? 7.225 -2.056 20.744 1.00 82.56 87 THR A N 1
ATOM 652 C CA . THR A 1 87 ? 8.577 -1.790 21.226 1.00 82.56 87 THR A CA 1
ATOM 653 C C . THR A 1 87 ? 9.067 -0.485 20.629 1.00 82.56 87 THR A C 1
ATOM 655 O O . THR A 1 87 ? 9.439 -0.454 19.455 1.00 82.56 87 THR A O 1
ATOM 658 N N . ASP A 1 88 ? 9.133 0.549 21.461 1.00 80.38 88 ASP A N 1
ATOM 659 C CA . ASP A 1 88 ? 9.838 1.776 21.119 1.00 80.38 88 ASP A CA 1
ATOM 660 C C . ASP A 1 88 ? 11.344 1.511 21.056 1.00 80.38 88 ASP A C 1
ATOM 662 O O . ASP A 1 88 ? 11.952 1.031 22.017 1.00 80.38 88 ASP A O 1
ATOM 666 N N . ARG A 1 89 ? 11.947 1.799 19.905 1.00 78.69 89 ARG A N 1
ATOM 667 C CA . ARG A 1 89 ? 13.398 1.717 19.708 1.00 78.69 89 ARG A CA 1
ATOM 668 C C . ARG A 1 89 ? 14.053 3.099 19.643 1.00 78.69 89 ARG A C 1
ATOM 670 O O . ARG A 1 89 ? 15.263 3.164 19.448 1.00 78.69 89 ARG A O 1
ATOM 677 N N . GLY A 1 90 ? 13.281 4.178 19.780 1.00 79.69 90 GLY A N 1
ATOM 678 C CA . GLY A 1 90 ? 13.751 5.561 19.721 1.00 79.69 90 GLY A CA 1
ATOM 679 C C . GLY A 1 90 ? 14.134 6.044 18.320 1.00 79.69 90 GLY A C 1
ATOM 680 O O . GLY A 1 90 ? 14.839 7.043 18.195 1.00 79.69 90 GLY A O 1
ATOM 681 N N . TRP A 1 91 ? 13.720 5.335 17.266 1.00 86.94 91 TRP A N 1
ATOM 682 C CA . TRP A 1 91 ? 14.027 5.724 15.892 1.00 86.94 91 TRP A CA 1
ATOM 683 C C . TRP A 1 91 ? 13.026 6.771 15.393 1.00 86.94 91 TRP A C 1
ATOM 685 O O . TRP A 1 91 ? 11.824 6.555 15.536 1.00 86.94 91 TRP A O 1
ATOM 695 N N . PRO A 1 92 ? 13.468 7.865 14.745 1.00 85.00 92 PRO A N 1
ATOM 696 C CA . PRO A 1 92 ? 12.555 8.888 14.225 1.00 85.00 92 PRO A CA 1
ATOM 697 C C . PRO A 1 92 ? 11.522 8.360 13.218 1.00 85.00 92 PRO A C 1
ATOM 699 O O . PRO A 1 92 ? 10.419 8.893 13.125 1.00 85.00 92 PRO A O 1
ATOM 702 N N . ASN A 1 93 ? 11.866 7.298 12.484 1.00 81.06 93 ASN A N 1
ATOM 703 C CA . ASN A 1 93 ? 11.001 6.652 11.500 1.00 81.06 93 ASN A CA 1
ATOM 704 C C . ASN A 1 93 ? 10.014 5.645 12.119 1.00 81.06 93 ASN A C 1
ATOM 706 O O . ASN A 1 93 ? 9.203 5.053 11.407 1.00 81.06 93 ASN A O 1
ATOM 710 N N . HIS A 1 94 ? 10.050 5.454 13.439 1.00 88.56 94 HIS A N 1
ATOM 711 C CA . HIS A 1 94 ? 9.021 4.728 14.179 1.00 88.56 94 HIS A CA 1
ATOM 712 C C . HIS A 1 94 ? 7.957 5.736 14.605 1.00 88.56 94 HIS A C 1
ATOM 714 O O . HIS A 1 94 ? 8.078 6.404 15.629 1.00 88.56 94 HIS A O 1
ATOM 720 N N . VAL A 1 95 ? 6.928 5.890 13.775 1.00 93.50 95 VAL A N 1
ATOM 721 C CA . VAL A 1 95 ? 5.871 6.885 14.000 1.00 93.50 95 VAL A CA 1
ATOM 722 C C . VAL A 1 95 ? 4.928 6.369 15.078 1.00 93.50 95 VAL A C 1
ATOM 724 O O . VAL A 1 95 ? 4.471 5.234 15.003 1.00 93.50 95 VAL A O 1
ATOM 727 N N . VAL A 1 96 ? 4.625 7.183 16.086 1.00 93.81 96 VAL A N 1
ATOM 728 C CA . VAL A 1 96 ? 3.659 6.809 17.129 1.00 93.81 96 VAL A CA 1
ATOM 729 C C . VAL A 1 96 ? 2.281 6.602 16.499 1.00 93.81 96 VAL A C 1
ATOM 731 O O . VAL A 1 96 ? 1.816 7.438 15.724 1.00 93.81 96 VAL A O 1
ATOM 734 N N . VAL A 1 97 ? 1.619 5.496 16.845 1.00 91.88 97 VAL A N 1
ATOM 735 C CA . VAL A 1 97 ? 0.216 5.265 16.491 1.00 91.88 97 VAL A CA 1
ATOM 736 C C . VAL A 1 97 ? -0.643 6.201 17.334 1.00 91.88 97 VAL A C 1
ATOM 738 O O . VAL A 1 97 ? -0.850 5.963 18.524 1.00 91.88 97 VAL A O 1
ATOM 741 N N . ASP A 1 98 ? -1.136 7.262 16.709 1.00 91.88 98 ASP A N 1
ATOM 742 C CA . ASP A 1 98 ? -2.008 8.259 17.325 1.00 91.88 98 ASP A CA 1
ATOM 743 C C . ASP A 1 98 ? -3.403 8.214 16.688 1.00 91.88 98 ASP A C 1
ATOM 745 O O . ASP A 1 98 ? -3.517 8.038 15.477 1.00 91.88 98 ASP A O 1
ATOM 749 N N . GLY A 1 99 ? -4.462 8.359 17.492 1.00 88.81 99 GLY A N 1
ATOM 750 C CA . GLY A 1 99 ? -5.867 8.256 17.066 1.00 88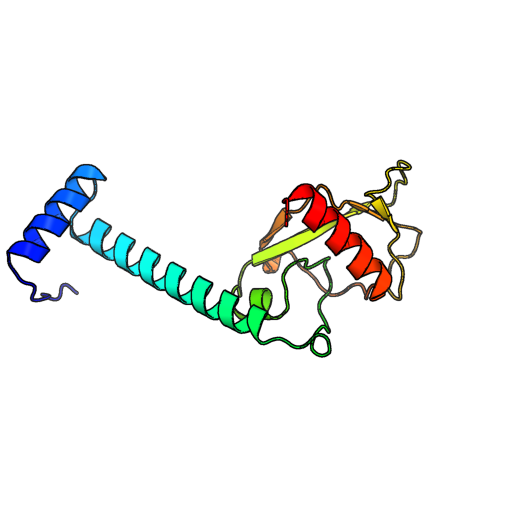.81 99 GLY A CA 1
ATOM 751 C C . GLY A 1 99 ? -6.647 7.082 17.681 1.00 88.81 99 GLY A C 1
ATOM 752 O O . GLY A 1 99 ? -6.112 6.335 18.508 1.00 88.81 99 GLY A O 1
ATOM 753 N N . PRO A 1 100 ? -7.934 6.907 17.313 1.00 87.25 100 PRO A N 1
ATOM 754 C CA . PRO A 1 100 ? -8.795 5.829 17.808 1.00 87.25 100 PRO A CA 1
ATOM 755 C C . PRO A 1 100 ? -8.430 4.474 17.168 1.00 87.25 100 PRO A C 1
ATOM 757 O O . PRO A 1 100 ? -9.236 3.852 16.478 1.00 87.25 100 PRO A O 1
ATOM 760 N N . SER A 1 101 ? -7.201 4.009 17.399 1.00 86.12 101 SER A N 1
ATOM 761 C CA . SER A 1 101 ? -6.578 2.862 16.720 1.00 86.12 101 SER A CA 1
ATOM 762 C C . SER A 1 101 ? -7.106 1.492 17.154 1.00 86.12 101 SER A C 1
ATOM 764 O O . SER A 1 101 ? -6.851 0.493 16.482 1.00 86.12 101 SER A O 1
ATOM 7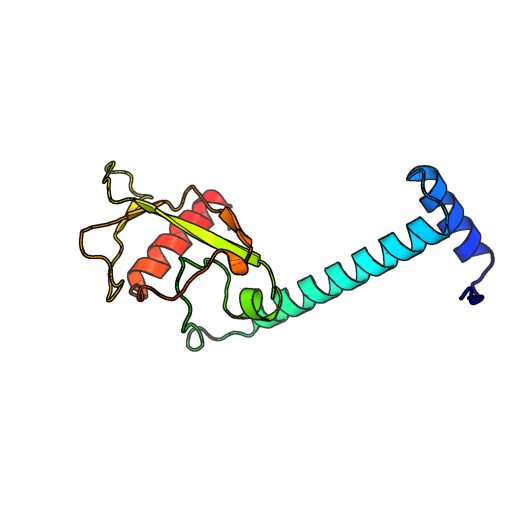66 N N . GLY A 1 102 ? -7.811 1.432 18.287 1.00 85.62 102 GLY A N 1
ATOM 767 C CA . GLY A 1 102 ? -8.252 0.181 18.909 1.00 85.62 102 GLY A CA 1
ATOM 768 C C . GLY A 1 102 ? -7.135 -0.610 19.598 1.00 85.62 102 GLY A C 1
ATOM 769 O O . GLY A 1 102 ? -7.386 -1.714 20.078 1.00 85.62 102 GLY A O 1
ATOM 770 N N . LEU A 1 103 ? -5.915 -0.066 19.669 1.00 85.50 103 LEU A N 1
ATOM 771 C CA . LEU A 1 103 ? -4.805 -0.665 20.409 1.00 85.50 103 LEU A CA 1
ATOM 772 C C . LEU A 1 103 ? -4.910 -0.335 21.904 1.00 85.50 103 LEU A C 1
ATOM 774 O O . LEU A 1 103 ? -5.233 0.785 22.292 1.00 85.50 103 LEU A O 1
ATOM 778 N N . ASP A 1 104 ? -4.609 -1.318 22.753 1.00 86.75 104 ASP A N 1
ATOM 779 C CA . ASP A 1 104 ? -4.696 -1.217 24.218 1.00 86.75 104 ASP A CA 1
ATOM 780 C C . ASP A 1 104 ? -3.451 -0.591 24.866 1.00 86.75 104 ASP A C 1
ATOM 782 O O . ASP A 1 104 ? -3.416 -0.362 26.077 1.00 86.75 104 ASP A O 1
ATOM 786 N N . ARG A 1 105 ? -2.406 -0.346 24.072 1.00 84.62 105 ARG A N 1
ATOM 787 C CA . ARG A 1 105 ? -1.104 0.124 24.539 1.00 84.62 105 ARG A CA 1
ATOM 788 C C . ARG A 1 105 ? -0.401 0.989 23.492 1.00 84.62 105 ARG A C 1
ATOM 790 O O . ARG A 1 105 ? -0.638 0.799 22.293 1.00 84.62 105 ARG A O 1
ATOM 797 N N . PRO A 1 106 ? 0.517 1.875 23.926 1.00 87.06 106 PRO A N 1
ATOM 798 C CA . PRO A 1 106 ? 1.369 2.634 23.019 1.00 87.06 106 PRO A CA 1
ATOM 799 C C . PRO A 1 106 ? 2.066 1.720 22.013 1.00 87.06 106 PRO A C 1
ATOM 801 O O . PRO A 1 106 ? 2.585 0.659 22.375 1.00 87.06 106 PRO A O 1
ATOM 804 N N . SER A 1 107 ? 2.023 2.122 20.749 1.00 88.19 107 SER A N 1
ATOM 805 C CA . SER A 1 107 ? 2.522 1.341 19.624 1.00 88.19 107 SER A CA 1
ATOM 806 C C . SER A 1 107 ? 3.096 2.266 18.552 1.00 88.19 107 SER A C 1
ATOM 808 O O . SER A 1 107 ? 2.768 3.452 18.510 1.00 88.19 107 SER A O 1
ATOM 810 N N . TRP A 1 108 ? 3.943 1.717 17.685 1.00 91.81 108 TRP A N 1
ATOM 811 C CA . TRP A 1 108 ? 4.688 2.448 16.666 1.00 91.81 108 TRP A CA 1
ATOM 812 C C . TRP A 1 108 ? 4.596 1.760 15.307 1.00 91.81 108 TRP A C 1
ATOM 814 O O . TRP A 1 108 ? 4.729 0.540 15.206 1.00 91.81 108 TRP A O 1
ATOM 824 N N . ILE A 1 109 ? 4.422 2.570 14.272 1.00 93.31 109 ILE A N 1
ATOM 825 C CA . ILE A 1 109 ? 4.417 2.209 12.859 1.00 93.31 109 ILE A CA 1
ATOM 826 C C . ILE A 1 109 ? 5.864 2.077 12.384 1.00 93.31 109 ILE A C 1
ATOM 828 O O . ILE A 1 109 ? 6.623 3.048 12.426 1.00 93.31 109 ILE A O 1
ATOM 832 N N . MET A 1 110 ? 6.256 0.896 11.906 1.00 86.81 110 MET A N 1
ATOM 833 C CA . MET A 1 110 ? 7.603 0.648 11.376 1.00 86.81 110 MET A CA 1
ATOM 834 C C . MET A 1 110 ? 7.658 1.001 9.886 1.00 86.81 110 MET A C 1
ATOM 836 O O . MET A 1 110 ? 7.500 0.133 9.021 1.00 86.81 110 MET A O 1
ATOM 840 N N . THR A 1 111 ? 7.850 2.289 9.585 1.00 91.06 111 THR A N 1
ATOM 841 C CA . THR A 1 111 ? 7.803 2.850 8.217 1.00 91.06 111 THR A CA 1
ATOM 842 C C . THR A 1 111 ? 8.838 2.249 7.260 1.00 91.06 111 THR A C 1
ATOM 844 O O . THR A 1 111 ? 8.641 2.276 6.047 1.00 91.06 111 THR A O 1
ATOM 847 N N . GLU A 1 112 ? 9.905 1.644 7.784 1.00 88.38 112 GLU A N 1
ATOM 848 C CA . GLU A 1 112 ? 10.960 0.984 7.012 1.00 88.38 112 GLU A CA 1
ATOM 849 C C . GLU A 1 112 ? 10.582 -0.421 6.514 1.00 88.38 112 GLU A C 1
ATOM 851 O O . GLU A 1 112 ? 11.351 -1.047 5.785 1.00 88.38 112 GLU A O 1
ATOM 856 N N . GLN A 1 113 ? 9.418 -0.953 6.909 1.00 86.88 113 GLN A N 1
ATOM 857 C CA . GLN A 1 113 ? 9.020 -2.333 6.608 1.00 86.88 113 GLN A CA 1
ATOM 858 C C . GLN A 1 113 ? 7.734 -2.464 5.775 1.00 86.88 113 GLN A C 1
ATOM 860 O O . GLN A 1 113 ? 6.875 -3.264 6.150 1.00 86.88 113 GLN A O 1
ATOM 865 N N . PRO A 1 114 ? 7.561 -1.774 4.632 1.00 89.12 114 PRO A N 1
ATOM 866 C CA . PRO A 1 114 ? 6.398 -1.995 3.777 1.00 89.12 114 PRO A CA 1
ATOM 867 C C . PRO A 1 114 ? 6.319 -3.452 3.302 1.00 89.12 114 PRO A C 1
ATOM 869 O O . PRO A 1 114 ? 7.286 -4.034 2.806 1.00 89.12 114 PRO A O 1
ATOM 872 N N . ARG A 1 115 ? 5.139 -4.061 3.452 1.00 81.44 115 ARG A N 1
ATOM 873 C CA . ARG A 1 115 ? 4.858 -5.447 3.053 1.00 81.44 115 ARG A CA 1
ATOM 874 C C . ARG A 1 115 ? 3.683 -5.486 2.103 1.00 81.44 115 ARG A C 1
ATOM 876 O O . ARG A 1 115 ? 2.655 -4.878 2.357 1.00 81.44 115 ARG A O 1
ATOM 883 N N . THR A 1 116 ? 3.799 -6.280 1.047 1.00 84.81 116 THR A N 1
ATOM 884 C CA . THR A 1 116 ? 2.643 -6.631 0.217 1.00 84.81 116 THR A CA 1
ATOM 885 C C . THR A 1 116 ? 2.050 -7.940 0.720 1.00 84.81 116 THR A C 1
ATOM 887 O O . THR A 1 116 ? 2.756 -8.946 0.793 1.00 84.81 116 THR A O 1
ATOM 890 N N . LEU A 1 117 ? 0.766 -7.939 1.070 1.00 78.56 117 LEU A N 1
ATOM 891 C CA . LEU A 1 117 ? 0.044 -9.111 1.570 1.00 78.56 117 LEU A CA 1
ATOM 892 C C . LEU A 1 117 ? -1.248 -9.338 0.772 1.00 78.56 117 LEU A C 1
ATOM 894 O O . LEU A 1 117 ? -1.810 -8.398 0.211 1.00 78.56 117 LEU A O 1
ATOM 898 N N . SER A 1 118 ? -1.734 -10.586 0.749 1.00 79.69 118 SER A N 1
ATOM 899 C CA . SER A 1 118 ? -3.103 -10.881 0.295 1.00 79.69 118 SER A CA 1
ATOM 900 C C . SER A 1 118 ? -4.118 -10.214 1.221 1.00 79.69 118 SER A C 1
ATOM 902 O O . SER A 1 118 ? -3.957 -10.268 2.443 1.00 79.69 118 SER A O 1
ATOM 904 N N . ARG A 1 119 ? -5.181 -9.644 0.644 1.00 77.56 119 ARG A N 1
ATOM 905 C CA . ARG A 1 119 ? -6.303 -9.059 1.395 1.00 77.56 119 ARG A CA 1
ATOM 906 C C . ARG A 1 119 ? -7.040 -10.087 2.252 1.00 77.56 119 ARG A C 1
ATOM 908 O O . ARG A 1 119 ? -7.546 -9.714 3.300 1.00 77.56 119 ARG A O 1
ATOM 915 N N . ASP A 1 120 ? -6.989 -11.372 1.904 1.00 79.38 120 ASP A N 1
ATOM 916 C CA . ASP A 1 120 ? -7.567 -12.457 2.717 1.00 79.38 120 ASP A CA 1
ATOM 917 C C . ASP A 1 120 ? -6.896 -12.601 4.094 1.00 79.38 120 ASP A C 1
ATOM 919 O O . ASP A 1 120 ? -7.446 -13.216 5.004 1.00 79.38 120 ASP A O 1
ATOM 923 N N . ARG A 1 121 ? -5.687 -12.047 4.264 1.00 75.31 121 ARG A N 1
ATOM 924 C CA . ARG A 1 121 ? -4.984 -12.023 5.556 1.00 75.31 121 ARG A CA 1
ATOM 925 C C . ARG A 1 121 ? -5.451 -10.886 6.466 1.00 75.31 121 ARG A C 1
ATOM 927 O O . ARG A 1 121 ? -5.013 -10.835 7.613 1.00 75.31 121 ARG A O 1
ATOM 934 N N . LEU A 1 122 ? -6.288 -9.978 5.965 1.00 77.88 122 LEU A N 1
ATOM 935 C CA . LEU A 1 122 ? -6.852 -8.866 6.721 1.00 77.88 122 LEU A CA 1
ATOM 936 C C . LEU A 1 122 ? -8.198 -9.307 7.295 1.00 77.88 122 LEU A C 1
ATOM 938 O O . LEU A 1 122 ? -9.183 -9.449 6.578 1.00 77.88 122 LEU A O 1
ATOM 942 N N . THR A 1 123 ? -8.225 -9.567 8.598 1.00 76.06 123 THR A N 1
ATOM 943 C CA . THR A 1 123 ? -9.377 -10.180 9.277 1.00 76.06 123 THR A CA 1
ATOM 944 C C . THR A 1 123 ? -10.409 -9.172 9.778 1.00 76.06 123 THR A C 1
ATOM 946 O O . THR A 1 123 ? -11.485 -9.569 10.218 1.00 76.06 123 THR A O 1
ATOM 949 N N . GLY A 1 124 ? -10.104 -7.877 9.717 1.00 70.44 124 GLY A N 1
ATOM 950 C CA . GLY A 1 124 ? -11.002 -6.811 10.139 1.00 70.44 124 GLY A CA 1
ATOM 951 C C . GLY A 1 124 ? -10.274 -5.493 10.374 1.00 70.44 124 GLY A C 1
ATOM 952 O O . GLY A 1 124 ? -9.063 -5.394 10.181 1.00 70.44 124 GLY A O 1
ATOM 953 N N . THR A 1 125 ? -11.039 -4.498 10.816 1.00 79.56 125 THR A N 1
ATOM 954 C CA . THR A 1 125 ? -10.565 -3.146 11.129 1.00 79.56 125 THR A CA 1
ATOM 955 C C . THR A 1 125 ? -10.399 -3.011 12.642 1.00 79.56 125 THR A C 1
ATOM 957 O O . THR A 1 125 ? -11.374 -3.186 13.369 1.00 79.56 125 THR A O 1
ATOM 960 N N . ALA A 1 126 ? -9.190 -2.693 13.116 1.00 78.62 126 ALA A N 1
ATOM 961 C CA . ALA A 1 126 ? -8.939 -2.453 14.544 1.00 78.62 126 ALA A CA 1
ATOM 962 C C . ALA A 1 126 ? -9.335 -1.030 14.986 1.00 78.62 126 ALA A C 1
ATOM 964 O O . ALA A 1 126 ? -9.880 -0.852 16.070 1.00 78.62 126 ALA A O 1
ATOM 965 N N . GLY A 1 127 ? -9.113 -0.037 14.124 1.00 82.31 127 GLY A N 1
ATOM 966 C CA . GLY A 1 127 ? -9.402 1.369 14.383 1.00 82.31 127 GLY A CA 1
ATOM 967 C C . GLY A 1 127 ? -8.729 2.264 13.348 1.00 82.31 127 GLY A C 1
ATOM 968 O O . GLY A 1 127 ? -8.369 1.795 12.269 1.00 82.31 127 GLY A O 1
ATOM 969 N N . GLU A 1 128 ? -8.553 3.541 13.664 1.00 85.00 128 GLU A N 1
ATOM 970 C CA . GLU A 1 128 ? -8.013 4.546 12.743 1.00 85.00 128 GLU A CA 1
ATOM 971 C C . GLU A 1 128 ? -6.885 5.357 13.390 1.00 85.00 128 GLU A C 1
ATOM 973 O O . GLU A 1 128 ? -6.806 5.469 14.615 1.00 85.00 128 GLU A O 1
ATOM 978 N N . VAL A 1 129 ? -6.011 5.923 12.553 1.00 87.19 129 VAL A N 1
ATOM 979 C CA . VAL A 1 129 ? -4.968 6.864 12.980 1.00 87.19 129 VAL A CA 1
ATOM 980 C C . VAL A 1 129 ? -5.334 8.290 12.586 1.00 87.19 129 VAL A C 1
ATOM 982 O O . VAL A 1 129 ? -6.108 8.500 11.650 1.00 87.19 129 VAL A O 1
ATOM 985 N N . THR A 1 130 ? -4.778 9.276 13.285 1.00 87.00 130 THR A N 1
ATOM 986 C CA . THR A 1 130 ? -4.949 10.690 12.943 1.00 87.00 130 THR A CA 1
ATOM 987 C C . THR A 1 130 ? -4.323 11.021 11.587 1.00 87.00 130 THR A C 1
ATOM 989 O O . THR A 1 130 ? -3.416 10.341 11.096 1.00 87.00 130 THR A O 1
ATOM 992 N N . GLU A 1 131 ? -4.794 12.103 10.962 1.00 84.88 131 GLU A N 1
ATOM 993 C CA . GLU A 1 131 ? -4.206 12.595 9.711 1.00 84.88 131 GLU A CA 1
ATOM 994 C C . GLU A 1 131 ? -2.738 12.999 9.881 1.00 84.88 131 GLU A C 1
ATOM 996 O O . GLU A 1 131 ? -1.941 12.793 8.967 1.00 84.88 131 GLU A O 1
ATOM 1001 N N . GLU A 1 132 ? -2.371 13.532 11.049 1.00 87.06 132 GLU A N 1
ATOM 1002 C CA . GLU A 1 132 ? -0.995 13.901 11.386 1.00 87.06 132 GLU A CA 1
ATOM 1003 C C . GLU A 1 132 ? -0.092 12.666 11.464 1.00 87.06 132 GLU A C 1
ATOM 1005 O O . GLU A 1 132 ? 0.953 12.632 10.813 1.00 87.06 132 GLU A O 1
ATOM 1010 N N . CYS A 1 133 ? -0.544 11.607 12.146 1.00 90.69 133 CYS A N 1
ATOM 1011 C CA . CYS A 1 133 ? 0.141 10.315 12.168 1.00 90.69 133 CYS A CA 1
ATOM 1012 C C . CYS A 1 133 ? 0.375 9.787 10.741 1.00 90.69 133 CYS A C 1
ATOM 1014 O O . CYS A 1 133 ? 1.498 9.439 10.363 1.00 90.69 133 CYS A O 1
ATOM 1016 N N . LEU A 1 134 ? -0.665 9.811 9.898 1.00 89.44 134 LEU A N 1
ATOM 1017 C CA . LEU A 1 134 ? -0.560 9.377 8.506 1.00 89.44 134 LEU A CA 1
ATOM 1018 C C . LEU A 1 134 ? 0.375 10.274 7.674 1.00 89.44 134 LEU A C 1
ATOM 1020 O O . LEU A 1 134 ? 1.068 9.781 6.782 1.00 89.44 134 LEU A O 1
ATOM 1024 N N . ALA A 1 135 ? 0.404 11.581 7.934 1.00 87.19 135 ALA A N 1
ATOM 1025 C CA . ALA A 1 135 ? 1.308 12.511 7.267 1.00 87.19 135 ALA A CA 1
ATOM 1026 C C . ALA A 1 135 ? 2.774 12.213 7.614 1.00 87.19 135 ALA A C 1
ATOM 1028 O O . ALA A 1 135 ? 3.599 12.136 6.704 1.00 87.19 135 ALA A O 1
ATOM 1029 N N . SER A 1 136 ? 3.090 11.952 8.886 1.00 92.88 136 SER A N 1
ATOM 1030 C CA . SER A 1 136 ? 4.437 11.545 9.307 1.00 92.88 136 SER A CA 1
ATOM 1031 C C . SER A 1 136 ? 4.885 10.248 8.632 1.00 92.88 136 SER A C 1
ATOM 1033 O O . SER A 1 136 ? 6.017 10.159 8.162 1.00 92.88 136 SER A O 1
ATOM 1035 N N . VAL A 1 137 ? 3.991 9.260 8.507 1.00 92.75 137 VAL A N 1
ATOM 1036 C CA . VAL A 1 137 ? 4.277 8.021 7.763 1.00 92.75 137 VAL A CA 1
ATOM 1037 C C . VAL A 1 137 ? 4.615 8.313 6.299 1.00 92.75 137 VAL A C 1
ATOM 1039 O O . VAL A 1 137 ? 5.569 7.752 5.762 1.00 92.75 137 VAL A O 1
ATOM 1042 N N . ARG A 1 138 ? 3.860 9.202 5.641 1.00 90.88 138 ARG A N 1
ATOM 1043 C CA . ARG A 1 138 ? 4.101 9.569 4.235 1.00 90.88 138 ARG A CA 1
ATOM 1044 C C . ARG A 1 138 ? 5.447 10.255 4.025 1.00 90.88 138 ARG A C 1
ATOM 1046 O O . ARG A 1 138 ? 6.062 9.988 3.001 1.00 90.88 138 ARG A O 1
ATOM 1053 N N . VAL A 1 139 ? 5.892 11.088 4.966 1.00 90.06 139 VAL A N 1
ATOM 1054 C CA . VAL A 1 139 ? 7.222 11.723 4.913 1.00 90.06 139 VAL A CA 1
ATOM 1055 C C . VAL A 1 139 ? 8.312 10.656 4.902 1.00 90.06 139 VAL A C 1
ATOM 1057 O O . VAL A 1 139 ? 9.101 10.614 3.968 1.00 90.06 139 VAL A O 1
ATOM 1060 N N . TRP A 1 140 ? 8.288 9.723 5.856 1.00 93.75 140 TRP A N 1
ATOM 1061 C CA . TRP A 1 140 ? 9.299 8.663 5.921 1.00 93.75 140 TRP A CA 1
ATOM 1062 C C . TRP A 1 140 ? 9.302 7.751 4.697 1.00 93.75 140 TRP A C 1
ATOM 1064 O O . TRP A 1 140 ? 10.360 7.371 4.206 1.00 93.75 140 TRP A O 1
ATOM 1074 N N . LEU A 1 141 ? 8.124 7.411 4.171 1.00 90.31 141 LEU A N 1
ATOM 1075 C CA . LEU A 1 141 ? 8.035 6.641 2.932 1.00 90.31 141 LEU A CA 1
ATOM 1076 C C . LEU A 1 141 ? 8.564 7.418 1.722 1.00 90.31 141 LEU A C 1
ATOM 1078 O O . LEU A 1 141 ? 9.197 6.810 0.865 1.00 90.31 141 LEU A O 1
ATOM 1082 N N . GLY A 1 142 ? 8.305 8.727 1.646 1.00 88.62 142 GLY A N 1
ATOM 1083 C CA . GLY A 1 142 ? 8.876 9.601 0.621 1.00 88.62 142 GLY A CA 1
ATOM 1084 C C . GLY A 1 142 ? 10.399 9.624 0.701 1.00 88.62 142 GLY A C 1
ATOM 1085 O O . GLY A 1 142 ? 11.064 9.342 -0.292 1.00 88.62 142 GLY A O 1
ATOM 1086 N N . ASP A 1 143 ? 10.941 9.807 1.906 1.00 88.25 143 ASP A N 1
ATOM 1087 C CA . ASP A 1 143 ? 12.383 9.803 2.159 1.00 88.25 143 ASP A CA 1
ATOM 1088 C C . ASP A 1 143 ? 13.036 8.459 1.783 1.00 88.25 143 ASP A C 1
ATOM 1090 O O . ASP A 1 143 ? 14.089 8.441 1.149 1.00 88.25 143 ASP A O 1
ATOM 1094 N N . PHE A 1 144 ? 12.416 7.318 2.118 1.00 87.06 144 PHE A N 1
ATOM 1095 C CA . PHE A 1 144 ? 12.954 5.992 1.772 1.00 87.06 144 PHE A CA 1
ATOM 1096 C C . PHE A 1 144 ? 12.876 5.650 0.285 1.00 87.06 144 PHE A C 1
ATOM 1098 O O . PHE A 1 144 ? 13.648 4.814 -0.187 1.00 87.06 144 PHE A O 1
ATOM 1105 N N . LEU A 1 145 ? 11.914 6.227 -0.433 1.00 87.31 145 LEU A N 1
ATOM 1106 C CA . LEU A 1 145 ? 11.659 5.924 -1.840 1.00 87.31 145 LEU A CA 1
ATOM 1107 C C . LEU A 1 145 ? 12.157 7.020 -2.789 1.00 87.31 145 LEU A C 1
ATOM 1109 O O . LEU A 1 145 ? 12.009 6.859 -3.999 1.00 87.31 145 LEU A O 1
ATOM 1113 N N . GLU A 1 146 ? 12.743 8.091 -2.250 1.00 84.38 146 GLU A N 1
ATOM 1114 C CA . GLU A 1 146 ? 13.193 9.276 -2.987 1.00 84.38 146 GLU A CA 1
ATOM 1115 C C . GLU A 1 146 ? 12.060 9.926 -3.815 1.00 84.38 146 GLU A C 1
ATOM 1117 O O . GLU A 1 146 ? 12.231 10.230 -4.999 1.00 84.38 146 GLU A O 1
ATOM 1122 N N . LEU A 1 147 ? 10.882 10.106 -3.195 1.00 83.06 147 LEU A N 1
ATOM 1123 C CA . LEU A 1 147 ? 9.651 10.629 -3.819 1.00 83.06 147 LEU A CA 1
ATOM 1124 C C . LEU A 1 147 ? 9.230 12.011 -3.312 1.00 83.06 147 LEU A C 1
ATOM 1126 O O . LEU A 1 147 ? 9.380 12.277 -2.101 1.00 83.06 147 LEU A O 1
#

Secondary structure (DSSP, 8-state):
--------HHHHHHHHHHHHHTT--HHHHHHHHHHHHHHHHHHHHHHHHHHH--TT-----TTTB-S-HHHHHH-SSEEEEPPEES-----TTEEE--SS---SS--EEETT--EEEEGGG---------HHHHHHHHHHHHHHHT-

pLDDT: mean 78.53, std 16.51, range [33.59, 97.56]

Radius of gyration: 21.67 Å; chains: 1; bounding box: 26×40×67 Å